Protein AF-A0A3S4GRN2-F1 (afdb_monomer)

Mean predicted aligned error: 14.55 Å

Sequence (130 aa):
MTSPIDLASLPLPDAVEVLDYETILSALKQVMVALLPDAADELQLESSAILKVLQVCAMRELLLRARVNDSVRAVMLATATGADLDGLVAMLGGSARSSSRRTSTPCRLCRRCWRPTPPCAAGRRCPWRA

Nearest PDB structures (foldseek):
  6u5b-assembly1_s  TM=7.762E-01  e=3.823E-05  Pseudomonas aeruginosa PAO1
  6u5b-assembly1_m  TM=7.093E-01  e=3.260E-04  Pseudomonas aeruginosa PAO1

pLDDT: mean 75.53, std 20.38, range [36.69, 96.25]

Solvent-accessible surface area (backbone atoms only — not comparable to full-atom values): 8339 Å² total; per-residue (Å²): 136,81,75,85,81,71,53,80,78,55,78,83,61,85,83,56,73,87,86,56,65,67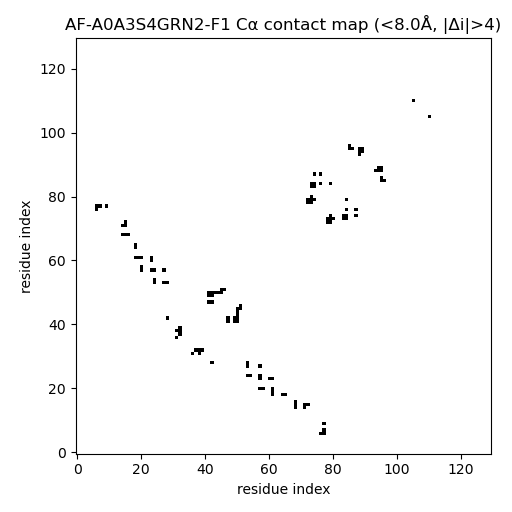,62,47,38,52,52,52,49,53,54,44,35,73,77,38,62,85,49,49,68,50,60,72,37,87,85,31,69,68,39,51,51,46,51,53,50,31,54,51,50,50,55,51,51,50,52,50,36,53,54,55,37,38,74,32,86,68,66,27,57,71,69,42,36,38,50,54,35,40,74,74,74,40,80,56,76,74,81,82,78,77,67,74,76,72,59,85,79,58,85,79,58,98,64,96,71,79,83,80,64,88,91,66,80,66,93,85,63,130

Radius of gyration: 28.36 Å; Cα contacts (8 Å, |Δi|>4): 66; chains: 1; bounding box: 85×34×62 Å

Foldseek 3Di:
DDDDDDLQPDDDDPLQDDDDLVVLLVVLLVVVCVVPVVCNVLCVDPPRPVSVVSSVVSVVVSVVSVVSNVVVLLCDCSRNDDPSNCVNCVVVVHHRDPPPPPPPPPPPVPPPDPDDDDDDDPDDDDPPDD

Secondary structure (DSSP, 8-state):
--PPP-STTSPPPTTSPPP-HHHHHHHHHHHHHHH-GGGGTGGG-TT-HHHHHHHHHHHHHHHHHHHHHHHHHHH-TTT--HHHHHHHHHHTTPPP-----------GGGGG--S-PPP--TT---TT--

Organism: NCBI:txid2491866

InterPro domains:
  IPR060184 Baseplate J-like, N-terminal domain [PF26776] (46-93)

Structure (mmCIF, N/CA/C/O backbone):
data_AF-A0A3S4GRN2-F1
#
_entry.id   AF-A0A3S4GRN2-F1
#
loop_
_atom_site.group_PDB
_atom_site.id
_atom_site.type_symbol
_atom_site.label_atom_id
_atom_site.label_alt_id
_atom_site.label_comp_id
_atom_site.label_asym_id
_atom_site.label_entity_id
_atom_site.label_seq_id
_atom_site.pdbx_PDB_ins_code
_atom_site.Cartn_x
_atom_site.Cartn_y
_atom_site.Cartn_z
_atom_site.occupancy
_atom_site.B_iso_or_equiv
_atom_site.auth_seq_id
_atom_site.auth_comp_id
_atom_site.auth_asym_id
_atom_site.auth_atom_id
_atom_site.pdbx_PDB_model_num
ATOM 1 N N . MET A 1 1 ? 12.225 14.894 -39.042 1.00 36.69 1 MET A N 1
ATOM 2 C CA . MET A 1 1 ? 13.081 15.174 -37.873 1.00 36.69 1 MET A CA 1
ATOM 3 C C . MET A 1 1 ? 12.209 15.036 -36.644 1.00 36.69 1 MET A C 1
ATOM 5 O O . MET A 1 1 ? 11.324 15.857 -36.464 1.00 36.69 1 MET A O 1
ATOM 9 N N . THR A 1 2 ? 12.359 13.956 -35.886 1.00 47.22 2 THR A N 1
ATOM 10 C CA . THR A 1 2 ? 11.572 13.721 -34.671 1.00 47.22 2 THR A CA 1
ATOM 11 C C . THR A 1 2 ? 12.401 14.210 -33.498 1.00 47.22 2 THR A C 1
ATOM 13 O O . THR A 1 2 ? 13.429 13.616 -33.176 1.00 47.22 2 THR A O 1
ATOM 16 N N . SER A 1 3 ? 12.005 15.339 -32.918 1.00 62.38 3 SER A N 1
ATOM 17 C CA . SER A 1 3 ? 12.586 15.830 -31.673 1.00 62.38 3 SER A CA 1
ATOM 18 C C . SER A 1 3 ? 12.447 14.746 -30.596 1.00 62.38 3 SER A C 1
ATOM 20 O O . SER A 1 3 ? 11.400 14.093 -30.548 1.00 62.38 3 SER A O 1
ATOM 22 N N . PRO A 1 4 ? 13.475 14.509 -29.765 1.00 74.38 4 PRO A N 1
ATOM 23 C CA . PRO A 1 4 ? 13.387 13.530 -28.691 1.00 74.38 4 PRO A CA 1
ATOM 24 C C . PRO A 1 4 ? 12.236 13.910 -27.757 1.00 74.38 4 PRO A C 1
ATOM 26 O O . PRO A 1 4 ? 12.179 15.034 -27.261 1.00 74.38 4 PRO A O 1
ATOM 29 N N . ILE A 1 5 ? 11.297 12.982 -27.573 1.00 78.00 5 ILE A N 1
ATOM 30 C CA . ILE A 1 5 ? 10.194 13.136 -26.623 1.00 78.00 5 ILE A CA 1
ATOM 31 C C . ILE A 1 5 ? 10.801 13.042 -25.224 1.00 78.00 5 ILE A C 1
ATOM 33 O O . ILE A 1 5 ? 11.435 12.039 -24.892 1.00 78.00 5 ILE A O 1
ATOM 37 N N . ASP A 1 6 ? 10.627 14.092 -24.427 1.00 78.94 6 ASP A N 1
ATOM 38 C CA . ASP A 1 6 ? 11.008 14.084 -23.021 1.00 78.94 6 ASP A CA 1
ATOM 39 C C . ASP A 1 6 ? 9.982 13.271 -22.225 1.00 78.94 6 ASP A C 1
ATOM 41 O O . ASP A 1 6 ? 8.830 13.666 -22.068 1.00 78.94 6 ASP A O 1
ATOM 45 N N . LEU A 1 7 ? 10.400 12.095 -21.762 1.00 75.81 7 LEU A N 1
ATOM 46 C CA . LEU A 1 7 ? 9.546 11.183 -21.004 1.00 75.81 7 LEU A CA 1
ATOM 47 C C . LEU A 1 7 ? 9.421 11.590 -19.530 1.00 75.81 7 LEU A C 1
ATOM 49 O O . LEU A 1 7 ? 8.517 11.111 -18.851 1.00 75.81 7 LEU A O 1
ATOM 53 N N . ALA A 1 8 ? 10.306 12.458 -19.029 1.00 73.75 8 ALA A N 1
ATOM 54 C CA . ALA A 1 8 ? 10.329 12.855 -17.622 1.00 73.75 8 ALA A CA 1
ATOM 55 C C . ALA A 1 8 ? 9.247 13.890 -17.272 1.00 73.75 8 ALA A C 1
ATOM 57 O O . ALA A 1 8 ? 8.891 14.031 -16.104 1.00 73.75 8 ALA A O 1
ATOM 58 N N . SER A 1 9 ? 8.715 14.602 -18.268 1.00 77.12 9 SER A N 1
ATOM 59 C CA . SER A 1 9 ? 7.645 15.594 -18.104 1.00 77.12 9 SER A CA 1
ATOM 60 C C . SER A 1 9 ? 6.234 15.017 -18.256 1.00 77.12 9 SER A C 1
ATOM 62 O O . SER A 1 9 ? 5.254 15.749 -18.111 1.00 77.12 9 SER A O 1
ATOM 64 N N . LEU A 1 10 ? 6.105 13.712 -18.520 1.00 79.94 10 LEU A N 1
ATOM 65 C CA . LEU A 1 10 ? 4.805 13.051 -18.584 1.00 79.94 10 LEU A CA 1
ATOM 66 C C . LEU A 1 10 ? 4.185 12.955 -17.180 1.00 79.94 10 LEU A C 1
ATOM 68 O O . LEU A 1 10 ? 4.878 12.585 -16.229 1.00 79.94 10 LEU A O 1
ATOM 72 N N . PRO A 1 11 ? 2.882 13.256 -17.030 1.00 77.00 11 PRO A N 1
ATOM 73 C CA . PRO A 1 11 ? 2.199 13.062 -15.762 1.00 77.00 11 PRO A CA 1
ATOM 74 C C . PRO A 1 11 ? 2.220 11.580 -15.378 1.00 77.00 11 PRO A C 1
ATOM 76 O O . PRO A 1 11 ? 2.119 10.693 -16.231 1.00 77.00 11 PRO A O 1
ATOM 79 N N . LEU A 1 12 ? 2.340 11.319 -14.076 1.00 74.25 12 LEU A N 1
ATOM 80 C CA . LEU A 1 12 ? 2.148 9.975 -13.544 1.00 74.25 12 LEU A CA 1
ATOM 81 C C . LEU A 1 12 ? 0.711 9.523 -13.857 1.00 74.25 12 LEU A C 1
ATOM 83 O O . LEU A 1 12 ? -0.214 10.325 -13.738 1.00 74.25 12 LEU A O 1
ATOM 87 N N . PRO A 1 13 ? 0.515 8.267 -14.270 1.00 77.44 13 PRO A N 1
ATOM 88 C CA . PRO A 1 13 ? -0.807 7.760 -14.602 1.00 77.44 13 PRO A CA 1
ATOM 89 C C . PRO A 1 13 ? -1.650 7.517 -13.353 1.00 77.44 13 PRO A C 1
ATOM 91 O O . PRO A 1 13 ? -1.124 7.177 -12.292 1.00 77.44 13 PRO A O 1
ATOM 94 N N . ASP A 1 14 ? -2.969 7.574 -13.537 1.00 81.25 14 ASP A N 1
ATOM 95 C CA . ASP A 1 14 ? -3.982 7.416 -12.482 1.00 81.25 14 ASP A CA 1
ATOM 96 C C . ASP A 1 14 ? -3.909 6.071 -11.735 1.00 81.25 14 ASP A C 1
ATOM 98 O O . ASP A 1 14 ? -4.469 5.924 -10.654 1.00 81.25 14 ASP A O 1
ATOM 102 N N . ALA A 1 15 ? -3.202 5.083 -12.295 1.00 81.12 15 ALA A N 1
ATOM 103 C CA . ALA A 1 15 ? -2.972 3.783 -11.667 1.00 81.12 15 ALA A CA 1
ATOM 104 C C . ALA A 1 15 ? -2.048 3.843 -10.434 1.00 81.12 15 ALA A C 1
ATOM 106 O O . ALA A 1 15 ? -2.006 2.885 -9.667 1.00 81.12 15 ALA A O 1
ATOM 107 N N . VAL A 1 16 ? -1.279 4.924 -10.253 1.00 82.44 16 VAL A N 1
ATOM 108 C CA . VAL A 1 16 ? -0.454 5.130 -9.056 1.00 82.44 16 VAL A CA 1
ATOM 109 C C . VAL A 1 16 ? -1.286 5.865 -8.011 1.00 82.44 16 VAL A C 1
ATOM 111 O O . VAL A 1 16 ? -1.418 7.087 -8.046 1.00 82.44 16 VAL A O 1
ATOM 114 N N . GLU A 1 17 ? -1.828 5.114 -7.058 1.00 86.12 17 GLU A N 1
ATOM 115 C CA . GLU A 1 17 ? -2.662 5.675 -5.994 1.00 86.12 17 GLU A CA 1
ATOM 116 C C . GLU A 1 17 ? -1.815 6.433 -4.959 1.00 86.12 17 GLU A C 1
ATOM 118 O O . GLU A 1 17 ? -0.681 6.046 -4.663 1.00 86.12 17 GLU A O 1
ATOM 123 N N . VAL A 1 18 ? -2.365 7.492 -4.360 1.00 85.00 18 VAL A N 1
ATOM 124 C CA . VAL A 1 18 ? -1.785 8.108 -3.156 1.00 85.00 18 VAL A CA 1
ATOM 125 C C . VAL A 1 18 ? -2.284 7.328 -1.948 1.00 85.00 18 VAL A C 1
ATOM 127 O O . VAL A 1 18 ? -3.486 7.259 -1.704 1.00 85.00 18 VAL A O 1
ATOM 130 N N . LEU A 1 19 ? -1.360 6.728 -1.200 1.00 88.44 19 LEU A N 1
ATOM 131 C CA . LEU A 1 19 ? -1.701 5.945 -0.021 1.00 88.44 19 LEU A CA 1
ATOM 132 C C . LEU A 1 19 ? -1.703 6.830 1.215 1.00 88.44 19 LEU A C 1
ATOM 134 O O . LEU A 1 19 ? -0.702 7.482 1.511 1.00 88.44 19 LEU A O 1
ATOM 138 N N . ASP A 1 20 ? -2.790 6.760 1.971 1.00 93.12 20 ASP A N 1
ATOM 139 C CA . ASP A 1 20 ? -2.872 7.318 3.310 1.00 93.12 20 ASP A CA 1
ATOM 140 C C . ASP A 1 20 ? -3.383 6.258 4.291 1.00 93.12 20 ASP A C 1
ATOM 142 O O . ASP A 1 20 ? -4.313 5.504 4.009 1.00 93.12 20 ASP A O 1
ATOM 146 N N . TYR A 1 21 ? -2.740 6.178 5.449 1.00 93.38 21 TYR A N 1
ATOM 147 C CA . TYR A 1 21 ? -3.058 5.168 6.450 1.00 93.38 21 TYR A CA 1
ATOM 148 C C . TYR A 1 21 ? -4.408 5.437 7.124 1.00 93.38 21 TYR A C 1
ATOM 150 O O . TYR A 1 21 ? -5.197 4.508 7.312 1.00 93.38 21 TYR A O 1
ATOM 158 N N . GLU A 1 22 ? -4.693 6.697 7.457 1.00 92.62 22 GLU A N 1
ATOM 159 C CA . GLU A 1 22 ? -5.902 7.070 8.196 1.00 92.62 22 GLU A CA 1
ATOM 160 C C . GLU A 1 22 ? -7.163 6.853 7.354 1.00 92.62 22 GLU A C 1
ATOM 162 O O . GLU A 1 22 ? -8.164 6.327 7.850 1.00 92.62 22 GLU A O 1
ATOM 167 N N . THR A 1 23 ? -7.105 7.156 6.054 1.00 94.44 23 THR A N 1
ATOM 168 C CA . THR A 1 23 ? -8.199 6.846 5.120 1.00 94.44 23 THR A CA 1
ATOM 169 C C . THR A 1 23 ? -8.502 5.347 5.071 1.00 94.44 23 THR A C 1
ATOM 171 O O . THR A 1 23 ? -9.663 4.963 5.227 1.00 94.44 23 THR A O 1
ATOM 174 N N . ILE A 1 24 ? -7.484 4.488 4.945 1.00 94.69 24 ILE A N 1
ATOM 175 C CA . ILE A 1 24 ? -7.651 3.024 4.915 1.00 94.69 24 ILE A CA 1
ATOM 176 C C . ILE A 1 24 ? -8.237 2.519 6.238 1.00 94.69 24 ILE A C 1
ATOM 178 O O . ILE A 1 24 ? -9.198 1.749 6.245 1.00 94.69 24 ILE A O 1
ATOM 182 N N . LEU A 1 25 ? -7.706 2.983 7.370 1.00 94.56 25 LEU A N 1
ATOM 183 C CA . LEU A 1 25 ? -8.194 2.604 8.693 1.00 94.56 25 LEU A CA 1
ATOM 184 C C . LEU A 1 25 ? -9.664 3.004 8.874 1.00 94.56 25 LEU A C 1
ATOM 186 O O . LEU A 1 25 ? -10.463 2.206 9.367 1.00 94.56 25 LEU A O 1
ATOM 190 N N . SER A 1 26 ? -10.045 4.210 8.444 1.00 93.44 26 SER A N 1
ATOM 191 C CA . SER A 1 26 ? -11.430 4.683 8.519 1.00 93.44 26 SER A CA 1
ATOM 192 C C . SER A 1 26 ? -12.387 3.828 7.679 1.00 93.44 26 SER A C 1
ATOM 194 O O . SER A 1 26 ? -13.466 3.473 8.158 1.00 93.44 26 SER A O 1
ATOM 196 N N . ALA A 1 27 ? -11.971 3.409 6.480 1.00 94.12 27 ALA A N 1
ATOM 197 C CA . ALA A 1 27 ? -12.751 2.521 5.624 1.00 94.12 27 ALA A CA 1
ATOM 198 C C . ALA A 1 27 ? -12.922 1.134 6.264 1.00 94.12 27 ALA A C 1
ATOM 200 O O . ALA A 1 27 ? -14.031 0.603 6.316 1.00 94.12 27 ALA A O 1
ATOM 201 N N . LEU A 1 28 ? -11.854 0.571 6.836 1.00 93.19 28 LEU A N 1
ATOM 202 C CA . LEU A 1 28 ? -11.914 -0.709 7.548 1.00 93.19 28 LEU A CA 1
ATOM 203 C C . LEU A 1 28 ? -12.809 -0.640 8.792 1.00 93.19 28 LEU A C 1
ATOM 205 O O . LEU A 1 28 ? -13.548 -1.585 9.064 1.00 93.19 28 LEU A O 1
ATOM 209 N N . LYS A 1 29 ? -12.806 0.483 9.521 1.00 91.94 29 LYS A N 1
ATOM 210 C CA . LYS A 1 29 ? -13.741 0.713 10.635 1.00 91.94 29 LYS A CA 1
ATOM 211 C C . LYS A 1 29 ? -15.195 0.698 10.164 1.00 91.94 29 LYS A C 1
ATOM 213 O O . LYS A 1 29 ? -16.021 0.061 10.807 1.00 91.94 29 LYS A O 1
ATOM 218 N N . GLN A 1 30 ? -15.509 1.350 9.044 1.00 92.50 30 GLN A N 1
ATOM 219 C CA . GLN A 1 30 ? -16.867 1.348 8.484 1.00 92.50 30 GLN A CA 1
ATOM 220 C C . GLN A 1 30 ? -17.317 -0.061 8.086 1.00 92.50 30 GLN A C 1
ATOM 222 O O . GLN A 1 30 ? -18.435 -0.460 8.408 1.00 92.50 30 GLN A O 1
ATOM 227 N N . VAL A 1 31 ? -16.434 -0.836 7.448 1.00 93.06 31 VAL A N 1
ATOM 228 C CA . VAL A 1 31 ? -16.698 -2.245 7.116 1.00 93.06 31 VAL A CA 1
ATOM 229 C C . VAL A 1 31 ? -16.946 -3.061 8.385 1.00 93.06 31 VAL A C 1
ATOM 231 O O . VAL A 1 31 ? -17.882 -3.854 8.431 1.00 93.06 31 VAL A O 1
ATOM 234 N N . MET A 1 32 ? -16.152 -2.842 9.434 1.00 91.31 32 MET A N 1
ATOM 235 C CA . MET A 1 32 ? -16.311 -3.556 10.699 1.00 91.31 32 MET A CA 1
ATOM 236 C C . MET A 1 32 ? -17.648 -3.238 11.378 1.00 91.31 32 MET A C 1
ATOM 238 O O . MET A 1 32 ? -18.341 -4.160 11.794 1.00 91.31 32 MET A O 1
ATOM 242 N N . VAL A 1 33 ? -18.050 -1.964 11.430 1.00 91.62 33 VAL A N 1
ATOM 243 C CA . VAL A 1 33 ? -19.350 -1.545 11.990 1.00 91.62 33 VAL A CA 1
ATOM 244 C C . VAL A 1 33 ? -20.517 -2.115 11.179 1.00 91.62 33 VAL A C 1
ATOM 246 O O . VAL A 1 33 ? -21.535 -2.491 11.753 1.00 91.62 33 VAL A O 1
ATOM 249 N N . ALA A 1 34 ? -20.374 -2.231 9.855 1.00 92.44 34 ALA A N 1
ATOM 250 C CA . ALA A 1 34 ? -21.397 -2.840 9.007 1.00 92.44 34 ALA A CA 1
ATOM 251 C C . ALA A 1 34 ? -21.569 -4.350 9.261 1.00 92.44 34 ALA A C 1
ATOM 253 O O . ALA A 1 34 ? -22.676 -4.867 9.129 1.00 92.44 34 ALA A O 1
ATOM 254 N N . LEU A 1 35 ? -20.492 -5.058 9.617 1.00 92.31 35 LEU A N 1
ATOM 255 C CA . LEU A 1 35 ? -20.525 -6.492 9.925 1.00 92.31 35 LEU A CA 1
ATOM 256 C C . LEU A 1 35 ? -20.951 -6.777 11.371 1.00 92.31 35 LEU A C 1
ATOM 258 O O . LEU A 1 35 ? -21.646 -7.757 11.628 1.00 92.31 35 LEU A O 1
ATOM 262 N N . LEU A 1 36 ? -20.506 -5.941 12.308 1.00 90.69 36 LEU A N 1
ATOM 263 C CA . LEU A 1 36 ? -20.688 -6.091 13.749 1.00 90.69 36 LEU A CA 1
ATOM 264 C C . LEU A 1 36 ? -21.079 -4.728 14.345 1.00 90.69 36 LEU A C 1
ATOM 266 O O . LEU A 1 36 ? -20.209 -4.002 14.834 1.00 90.69 36 LEU A O 1
ATOM 270 N N . PRO A 1 37 ? -22.375 -4.367 14.324 1.00 87.62 37 PRO A N 1
ATOM 271 C CA . PRO A 1 37 ? -22.835 -3.072 14.827 1.00 87.62 37 PRO A CA 1
ATOM 272 C C . PRO A 1 37 ? -22.572 -2.899 16.329 1.00 87.62 37 PRO A C 1
ATOM 274 O O . PRO A 1 37 ? -22.258 -1.796 16.770 1.00 87.62 37 PRO A O 1
ATOM 277 N N . ASP A 1 38 ? -22.600 -3.990 17.098 1.00 88.06 38 ASP A N 1
ATOM 278 C CA . ASP A 1 38 ? -22.357 -3.984 18.548 1.00 88.06 38 ASP A CA 1
ATOM 279 C C . ASP A 1 38 ? -20.901 -3.637 18.912 1.00 88.06 38 ASP A C 1
ATOM 281 O O . ASP A 1 38 ? -20.615 -3.212 20.028 1.00 88.06 38 ASP A O 1
ATOM 285 N N . ALA A 1 39 ? -19.963 -3.780 17.968 1.00 81.50 39 ALA A N 1
ATOM 286 C CA . ALA A 1 39 ? -18.550 -3.463 18.179 1.00 81.50 39 ALA A CA 1
ATOM 287 C C . ALA A 1 39 ? -18.231 -1.964 18.006 1.00 81.50 39 ALA A C 1
ATOM 289 O O . ALA A 1 39 ? -17.072 -1.566 18.145 1.00 81.50 39 ALA A O 1
ATOM 290 N N . ALA A 1 40 ? -19.226 -1.125 17.689 1.00 82.19 40 ALA A N 1
ATOM 291 C CA . ALA A 1 40 ? -19.026 0.300 17.425 1.00 82.19 40 ALA A CA 1
ATOM 292 C C . ALA A 1 40 ? -18.394 1.046 18.612 1.00 82.19 40 ALA A C 1
ATOM 294 O O . ALA A 1 40 ? -17.504 1.873 18.402 1.00 82.19 40 ALA A O 1
ATOM 295 N N . ASP A 1 41 ? -18.791 0.715 19.842 1.00 83.38 41 ASP A N 1
ATOM 296 C CA . ASP A 1 41 ? -18.264 1.347 21.056 1.00 83.38 41 ASP A CA 1
ATOM 297 C C . ASP A 1 41 ? -16.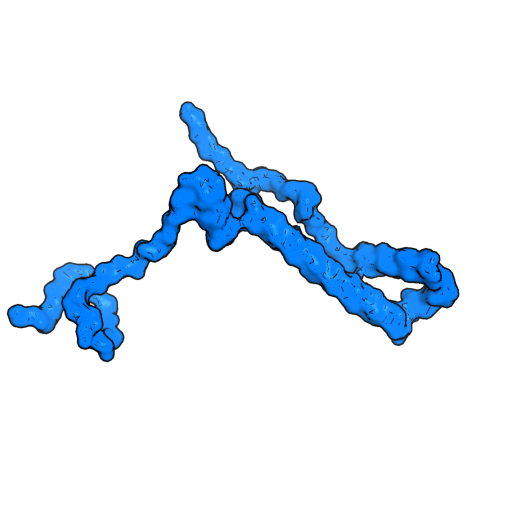826 0.889 21.359 1.00 83.38 41 ASP A C 1
ATOM 299 O O . ASP A 1 41 ? -15.959 1.699 21.697 1.00 83.38 41 ASP A O 1
ATOM 303 N N . GLU A 1 42 ? -16.514 -0.395 21.149 1.00 82.06 42 GLU A N 1
ATOM 304 C CA . GLU A 1 42 ? -15.152 -0.927 21.315 1.00 82.06 42 GLU A CA 1
ATOM 305 C C . GLU A 1 42 ? -14.170 -0.363 20.274 1.00 82.06 42 GLU A C 1
ATOM 307 O O . GLU A 1 42 ? -12.980 -0.199 20.557 1.00 82.06 42 GLU A O 1
ATOM 312 N N . LEU A 1 43 ? -14.653 -0.019 19.077 1.00 83.19 43 LEU A N 1
ATOM 313 C CA . LEU A 1 43 ? -13.859 0.602 18.012 1.00 83.19 43 LEU A CA 1
ATOM 314 C C . LEU A 1 43 ? -13.462 2.058 18.299 1.00 83.19 43 LEU A C 1
ATOM 316 O O . LEU A 1 43 ? -12.572 2.581 17.622 1.00 83.19 43 LEU A O 1
ATOM 320 N N . GLN A 1 44 ? -14.108 2.724 19.257 1.00 84.88 44 GLN A N 1
ATOM 321 C CA . GLN A 1 44 ? -13.732 4.074 19.689 1.00 84.88 44 GLN A CA 1
ATOM 322 C C . GLN A 1 44 ? -12.598 4.050 20.717 1.00 84.88 44 GLN A C 1
ATOM 324 O O . GLN A 1 44 ? -11.876 5.035 20.870 1.00 84.88 44 GLN A O 1
ATOM 329 N N . LEU A 1 45 ? -12.412 2.922 21.403 1.00 88.12 45 LEU A N 1
ATOM 330 C CA . LEU A 1 45 ? -11.399 2.771 22.435 1.00 88.12 45 LEU A CA 1
ATOM 331 C C . LEU A 1 45 ? -10.045 2.387 21.822 1.00 88.12 45 LEU A C 1
ATOM 333 O O . LEU A 1 45 ? -9.885 1.304 21.265 1.00 88.12 45 LEU A O 1
ATOM 337 N N . GLU A 1 46 ? -9.028 3.233 21.996 1.00 82.44 46 GLU A N 1
ATOM 338 C CA . GLU A 1 46 ? -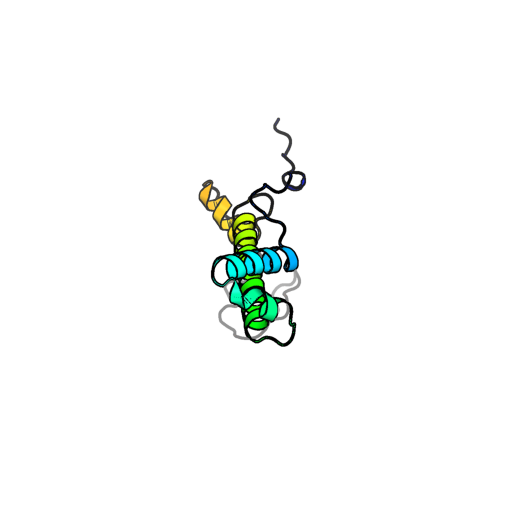7.664 2.967 21.497 1.00 82.44 46 GLU A CA 1
ATOM 339 C C . GLU A 1 46 ? -7.011 1.728 22.135 1.00 82.44 46 GLU A C 1
ATOM 341 O O . GLU A 1 46 ? -6.104 1.107 21.574 1.00 82.44 46 GLU A O 1
ATOM 346 N N . SER A 1 47 ? -7.464 1.351 23.331 1.00 86.62 47 SER A N 1
ATOM 347 C CA . SER A 1 47 ? -6.971 0.186 24.059 1.00 86.62 47 SER A CA 1
ATOM 348 C C . SER A 1 47 ? -7.591 -1.133 23.591 1.00 86.62 47 SER A C 1
ATOM 350 O O . SER A 1 47 ? -7.071 -2.188 23.968 1.00 86.62 47 SER A O 1
ATOM 352 N N . SER A 1 48 ? -8.649 -1.105 22.771 1.00 88.62 48 SER A N 1
ATOM 353 C CA . SER A 1 48 ? -9.349 -2.319 22.358 1.00 88.62 48 SER A CA 1
ATOM 354 C C . SER A 1 48 ? -8.474 -3.202 21.468 1.00 88.62 48 SER A C 1
ATOM 356 O O . SER A 1 48 ? -7.686 -2.744 20.633 1.00 88.62 48 SER A O 1
ATOM 358 N N . ALA A 1 49 ? -8.596 -4.516 21.654 1.00 88.19 49 ALA A N 1
ATOM 359 C CA . ALA A 1 49 ? -7.868 -5.481 20.837 1.00 88.19 49 ALA A CA 1
ATOM 360 C C . ALA A 1 49 ? -8.329 -5.431 19.372 1.00 88.19 49 ALA A C 1
ATOM 362 O O . ALA A 1 49 ? -7.508 -5.561 18.466 1.00 88.19 49 ALA A O 1
ATOM 363 N N . ILE A 1 50 ? -9.622 -5.180 19.142 1.00 88.44 50 ILE A N 1
ATOM 364 C CA . ILE A 1 50 ? -10.214 -5.096 17.805 1.00 88.44 50 ILE A CA 1
ATOM 365 C C . ILE A 1 50 ? -9.606 -3.933 17.014 1.00 88.44 50 ILE A C 1
ATOM 367 O O . ILE A 1 50 ? -9.182 -4.126 15.874 1.00 88.44 50 ILE A O 1
ATOM 371 N N . LEU A 1 51 ? -9.481 -2.748 17.623 1.00 91.62 51 LEU A N 1
ATOM 372 C CA . LEU A 1 51 ? -8.868 -1.595 16.964 1.00 91.62 51 LEU A CA 1
ATOM 373 C C . LEU A 1 51 ? -7.404 -1.868 16.605 1.00 91.62 51 LEU A C 1
ATOM 375 O O . LEU A 1 51 ? -6.986 -1.564 15.490 1.00 91.62 51 LEU A O 1
ATOM 379 N N . LYS A 1 52 ? -6.633 -2.505 17.492 1.00 92.06 52 LYS A N 1
ATOM 380 C CA . LYS A 1 52 ? -5.237 -2.880 17.203 1.00 92.06 52 LYS A CA 1
ATOM 381 C C . LYS A 1 52 ? -5.122 -3.877 16.051 1.00 92.06 52 LYS A C 1
ATOM 383 O O . LYS A 1 52 ? -4.219 -3.754 15.227 1.00 92.06 52 LYS A O 1
ATOM 388 N N . VAL A 1 53 ? -6.039 -4.842 15.952 1.00 92.75 53 VAL A N 1
ATOM 389 C CA . VAL A 1 53 ? -6.091 -5.762 14.804 1.00 92.75 53 VAL A CA 1
ATOM 390 C C . VAL A 1 53 ? -6.384 -4.992 13.514 1.00 92.75 53 VAL A C 1
ATOM 392 O O . VAL A 1 53 ? -5.681 -5.190 12.524 1.00 92.75 53 VAL A O 1
ATOM 395 N N . LEU A 1 54 ? -7.338 -4.055 13.531 1.00 93.19 54 LEU A N 1
ATOM 396 C CA . LEU A 1 54 ? -7.637 -3.202 12.376 1.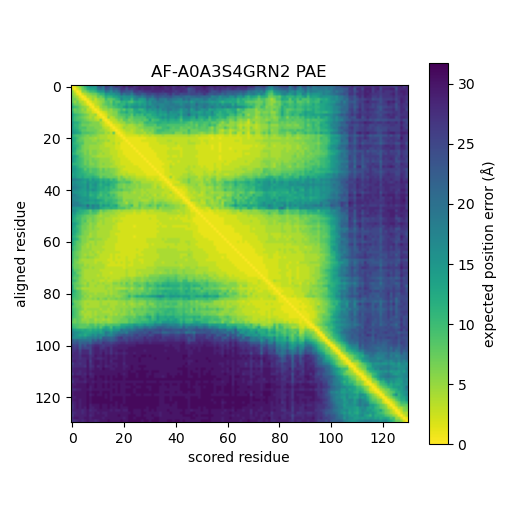00 93.19 54 LEU A CA 1
ATOM 397 C C . LEU A 1 54 ? -6.439 -2.332 11.965 1.00 93.19 54 LEU A C 1
ATOM 399 O O . LEU A 1 54 ? -6.191 -2.180 10.773 1.00 93.19 54 LEU A O 1
ATOM 403 N N . GLN A 1 55 ? -5.656 -1.820 12.919 1.00 93.50 55 GLN A N 1
ATOM 404 C CA . GLN A 1 55 ? -4.415 -1.087 12.635 1.00 93.50 55 GLN A CA 1
ATOM 405 C C . GLN A 1 55 ? -3.378 -1.969 11.923 1.00 93.50 55 GLN A C 1
ATOM 407 O O . GLN A 1 55 ? -2.766 -1.546 10.940 1.00 93.50 55 GLN A O 1
ATOM 412 N N . VAL A 1 56 ? -3.206 -3.222 12.363 1.00 95.38 56 VAL A N 1
ATOM 413 C CA . VAL A 1 56 ? -2.322 -4.189 11.689 1.00 95.38 56 VAL A CA 1
ATOM 414 C C . VAL A 1 56 ? -2.820 -4.489 10.273 1.00 95.38 56 VAL A C 1
ATOM 416 O O . VAL A 1 56 ? -2.015 -4.528 9.338 1.00 95.38 56 VAL A O 1
ATOM 419 N N . CYS A 1 57 ? -4.132 -4.662 10.091 1.00 95.06 57 CYS A N 1
ATOM 420 C CA . CYS A 1 57 ? -4.745 -4.844 8.776 1.00 95.06 57 CYS A CA 1
ATOM 421 C C . CYS A 1 57 ? -4.505 -3.632 7.864 1.00 95.06 57 CYS A C 1
ATOM 423 O O . CYS A 1 57 ? -4.019 -3.815 6.749 1.00 95.06 57 CYS A O 1
ATOM 425 N N . ALA A 1 58 ? -4.745 -2.412 8.354 1.00 95.44 58 ALA A N 1
ATOM 426 C CA . ALA A 1 58 ? -4.521 -1.172 7.613 1.00 95.44 58 ALA A CA 1
ATOM 427 C C . ALA A 1 58 ? -3.048 -1.013 7.202 1.00 95.44 58 ALA A C 1
ATOM 429 O O . ALA A 1 58 ? -2.744 -0.725 6.045 1.00 95.44 58 ALA A O 1
ATOM 430 N N . MET A 1 59 ? -2.112 -1.284 8.119 1.00 95.75 59 MET A N 1
ATOM 431 C CA . MET A 1 59 ? -0.678 -1.255 7.820 1.00 95.75 59 MET A CA 1
ATOM 432 C C . MET A 1 59 ? -0.315 -2.281 6.741 1.00 95.75 59 MET A C 1
ATOM 434 O O . MET A 1 59 ? 0.463 -1.993 5.829 1.00 95.75 59 MET A O 1
ATOM 438 N N . ARG A 1 60 ? -0.868 -3.495 6.827 1.00 96.25 60 ARG A N 1
ATOM 439 C CA . ARG A 1 60 ? -0.601 -4.544 5.842 1.00 96.25 60 ARG A CA 1
ATOM 440 C C . ARG A 1 60 ? -1.149 -4.173 4.469 1.00 96.25 60 ARG A C 1
ATOM 442 O O . ARG A 1 60 ? -0.461 -4.400 3.477 1.00 96.25 60 ARG A O 1
ATOM 449 N N . GLU A 1 61 ? -2.344 -3.605 4.419 1.00 95.12 61 GLU A N 1
ATOM 450 C CA . GLU A 1 61 ? -2.967 -3.134 3.189 1.00 95.12 61 GLU A CA 1
ATOM 451 C C . GLU A 1 61 ? -2.158 -2.009 2.539 1.00 95.12 61 GLU A C 1
ATOM 453 O O . GLU A 1 61 ? -1.879 -2.080 1.342 1.00 95.12 61 GLU A O 1
ATOM 458 N N . LEU A 1 62 ? -1.680 -1.043 3.328 1.00 94.88 62 LEU A N 1
ATOM 459 C CA . LEU A 1 62 ? -0.804 0.024 2.847 1.00 94.88 62 LEU A CA 1
ATOM 460 C C . LEU A 1 62 ? 0.446 -0.554 2.171 1.00 94.88 62 LEU A C 1
ATOM 462 O O . LEU A 1 62 ? 0.771 -0.192 1.043 1.00 94.88 62 LEU A O 1
ATOM 466 N N . LEU A 1 63 ? 1.123 -1.509 2.813 1.00 95.12 63 LEU A N 1
ATOM 467 C CA . LEU A 1 63 ? 2.314 -2.142 2.235 1.00 95.12 63 LEU A CA 1
ATOM 468 C C . LEU A 1 63 ? 2.011 -2.912 0.944 1.00 95.12 63 LEU A C 1
ATOM 470 O O . LEU A 1 63 ? 2.845 -2.947 0.039 1.00 95.12 63 LEU A O 1
ATOM 474 N N . LEU A 1 64 ? 0.845 -3.553 0.852 1.00 94.75 64 LEU A N 1
ATOM 475 C CA . LEU A 1 64 ? 0.438 -4.273 -0.353 1.00 94.75 64 LEU A CA 1
ATOM 476 C C . LEU A 1 64 ? 0.166 -3.307 -1.507 1.00 94.75 64 LEU A C 1
ATOM 478 O O . LEU A 1 64 ? 0.699 -3.510 -2.596 1.00 94.75 64 LEU A O 1
ATOM 482 N N . ARG A 1 65 ? -0.584 -2.231 -1.263 1.00 94.38 65 ARG A N 1
ATOM 483 C CA . ARG A 1 65 ? -0.852 -1.190 -2.264 1.00 94.38 65 ARG A CA 1
ATOM 484 C C . ARG A 1 65 ? 0.432 -0.470 -2.693 1.00 94.38 65 ARG A C 1
ATOM 486 O O . ARG A 1 65 ? 0.613 -0.206 -3.876 1.00 94.38 65 ARG A O 1
ATOM 493 N N . ALA A 1 66 ? 1.376 -0.250 -1.775 1.00 93.62 66 ALA A N 1
ATOM 494 C CA . ALA A 1 66 ? 2.677 0.335 -2.100 1.00 93.62 66 ALA A CA 1
ATOM 495 C C . ALA A 1 66 ? 3.470 -0.568 -3.057 1.00 93.62 66 ALA A C 1
ATOM 497 O O . ALA A 1 66 ? 3.976 -0.102 -4.073 1.00 93.62 66 ALA A O 1
ATOM 498 N N . ARG A 1 67 ? 3.486 -1.883 -2.803 1.00 94.62 67 ARG A N 1
ATOM 499 C CA . ARG A 1 67 ? 4.105 -2.859 -3.717 1.00 94.62 67 ARG A CA 1
ATOM 500 C C . ARG A 1 67 ? 3.442 -2.885 -5.093 1.00 94.62 67 ARG A C 1
ATOM 502 O O . ARG A 1 67 ? 4.135 -3.070 -6.093 1.00 94.62 67 ARG A O 1
ATOM 509 N N . VAL A 1 68 ? 2.120 -2.726 -5.158 1.00 93.81 68 VAL A N 1
ATOM 510 C CA . VAL A 1 68 ? 1.402 -2.624 -6.438 1.00 93.81 68 VAL A CA 1
ATOM 511 C C . VAL A 1 68 ? 1.838 -1.363 -7.182 1.00 93.81 68 VAL A C 1
ATOM 513 O O . VAL A 1 68 ? 2.217 -1.462 -8.345 1.00 93.81 68 VAL A O 1
ATOM 516 N N . ASN A 1 69 ? 1.900 -0.214 -6.508 1.00 92.69 69 ASN A N 1
ATOM 517 C CA . ASN A 1 69 ? 2.396 1.030 -7.098 1.00 92.69 69 ASN A CA 1
ATOM 518 C C . ASN A 1 69 ? 3.832 0.908 -7.622 1.00 92.69 69 ASN A C 1
ATOM 520 O O . ASN A 1 69 ? 4.127 1.387 -8.718 1.00 92.69 69 ASN A O 1
ATOM 524 N N . ASP A 1 70 ? 4.717 0.247 -6.879 1.00 90.69 70 ASP A N 1
ATOM 525 C CA . ASP A 1 70 ? 6.091 -0.007 -7.322 1.00 90.69 70 ASP A CA 1
ATOM 526 C C . ASP A 1 70 ? 6.116 -0.901 -8.571 1.00 90.69 70 ASP A C 1
ATOM 528 O O . ASP A 1 70 ? 6.845 -0.625 -9.523 1.00 90.69 70 ASP A O 1
ATOM 532 N N . SER A 1 71 ? 5.258 -1.925 -8.614 1.00 90.62 71 SER A N 1
ATOM 533 C CA . SER A 1 71 ? 5.121 -2.817 -9.774 1.00 90.62 71 SER A CA 1
ATOM 534 C C . SER A 1 71 ? 4.610 -2.071 -11.012 1.00 90.62 71 SER A C 1
ATOM 536 O O . SER A 1 71 ? 5.095 -2.292 -12.118 1.00 90.62 71 SER A O 1
ATOM 538 N N . VAL A 1 72 ? 3.664 -1.146 -10.836 1.00 91.12 72 VAL A N 1
ATOM 539 C CA . VAL A 1 72 ? 3.151 -0.283 -11.911 1.00 91.12 72 VAL A CA 1
ATOM 540 C C . VAL A 1 72 ? 4.261 0.632 -12.441 1.00 91.12 72 VAL A C 1
ATOM 542 O O . VAL A 1 72 ? 4.450 0.732 -13.655 1.00 91.12 72 VAL A O 1
ATOM 545 N N . ARG A 1 73 ? 5.053 1.240 -11.548 1.00 87.81 73 ARG A N 1
ATOM 546 C CA . ARG A 1 73 ? 6.206 2.081 -11.918 1.00 87.81 73 ARG A CA 1
ATOM 547 C C . ARG A 1 73 ? 7.294 1.299 -12.659 1.00 87.81 73 ARG A C 1
ATOM 549 O O . ARG A 1 73 ? 7.928 1.867 -13.547 1.00 87.81 73 ARG A O 1
ATOM 556 N N . ALA A 1 74 ? 7.493 0.022 -12.333 1.00 88.88 74 ALA A N 1
ATOM 557 C CA . ALA A 1 74 ? 8.472 -0.847 -12.988 1.00 88.88 74 ALA A CA 1
ATOM 558 C C . ALA A 1 74 ? 8.127 -1.150 -14.459 1.00 88.88 74 ALA A C 1
ATOM 560 O O . ALA A 1 74 ? 9.022 -1.361 -15.271 1.00 88.88 74 ALA A O 1
ATOM 561 N N . VAL A 1 75 ? 6.844 -1.127 -14.832 1.00 88.69 75 VAL A N 1
ATOM 562 C CA . VAL A 1 75 ? 6.390 -1.413 -16.209 1.00 88.69 75 VAL A CA 1
ATOM 563 C C . VAL A 1 75 ? 6.359 -0.151 -17.090 1.00 88.69 75 VAL A C 1
ATOM 565 O O . VAL A 1 75 ? 6.214 -0.229 -18.310 1.00 88.69 75 VAL A O 1
ATOM 568 N N . MET A 1 76 ? 6.539 1.036 -16.510 1.00 87.00 76 MET A N 1
ATOM 569 C CA . MET A 1 76 ? 6.465 2.307 -17.236 1.00 87.00 76 MET A CA 1
ATOM 570 C C . MET A 1 76 ? 7.833 2.790 -17.691 1.00 87.00 76 MET A C 1
ATOM 572 O O . MET A 1 76 ? 8.693 3.072 -16.868 1.00 87.00 76 MET A O 1
ATOM 576 N N . LEU A 1 77 ? 8.007 3.019 -18.996 1.00 86.81 77 LEU A N 1
ATOM 577 C CA . LEU A 1 77 ? 9.272 3.509 -19.569 1.00 86.81 77 LEU A CA 1
ATOM 578 C C . LEU A 1 77 ? 9.787 4.813 -18.932 1.00 86.81 77 LEU A C 1
ATOM 580 O O . LEU A 1 77 ? 10.994 5.029 -18.899 1.00 86.81 77 LEU A O 1
ATOM 584 N N . ALA A 1 78 ? 8.893 5.673 -18.434 1.00 86.25 78 ALA A N 1
ATOM 585 C CA . ALA A 1 78 ? 9.263 6.935 -17.794 1.00 86.25 78 ALA A CA 1
ATOM 586 C C . ALA A 1 78 ? 9.885 6.759 -16.393 1.00 86.25 78 ALA A C 1
ATOM 588 O O . ALA A 1 78 ? 10.672 7.600 -15.967 1.00 86.25 78 ALA A O 1
ATOM 589 N N . THR A 1 79 ? 9.542 5.685 -15.671 1.00 84.69 79 THR A N 1
ATOM 590 C CA . THR A 1 79 ? 9.936 5.472 -14.263 1.00 84.69 79 THR A CA 1
ATOM 591 C C . THR A 1 79 ? 10.694 4.169 -14.015 1.00 84.69 79 THR A C 1
ATOM 593 O O . THR A 1 79 ? 11.289 4.012 -12.950 1.00 84.69 79 THR A O 1
ATOM 596 N N . ALA A 1 80 ? 10.682 3.237 -14.967 1.00 87.00 80 ALA A N 1
ATOM 597 C CA . ALA A 1 80 ? 11.365 1.957 -14.878 1.00 87.00 80 ALA A CA 1
ATOM 598 C C . ALA A 1 80 ? 12.882 2.158 -14.824 1.00 87.00 80 ALA A C 1
ATOM 600 O O . ALA A 1 80 ? 13.454 2.976 -15.548 1.00 87.00 80 ALA A O 1
ATOM 601 N N . THR A 1 81 ? 13.555 1.382 -13.979 1.00 86.62 81 THR A N 1
ATOM 602 C CA . THR A 1 81 ? 15.009 1.466 -13.805 1.00 86.62 81 THR A CA 1
ATOM 603 C C . THR A 1 81 ? 15.636 0.077 -13.762 1.00 86.62 81 THR A C 1
ATOM 605 O O . THR A 1 81 ? 14.969 -0.920 -13.497 1.00 86.62 81 THR A O 1
ATOM 608 N N . GLY A 1 82 ? 16.938 -0.003 -14.049 1.00 88.25 82 GLY A N 1
ATOM 609 C CA . GLY A 1 82 ? 17.699 -1.249 -13.940 1.00 88.25 82 GLY A CA 1
ATOM 610 C C . GLY A 1 82 ? 17.143 -2.387 -14.803 1.00 88.25 82 GLY A C 1
ATOM 611 O O . GLY A 1 82 ? 16.908 -2.209 -15.997 1.00 88.25 82 GLY A O 1
ATOM 612 N N . ALA A 1 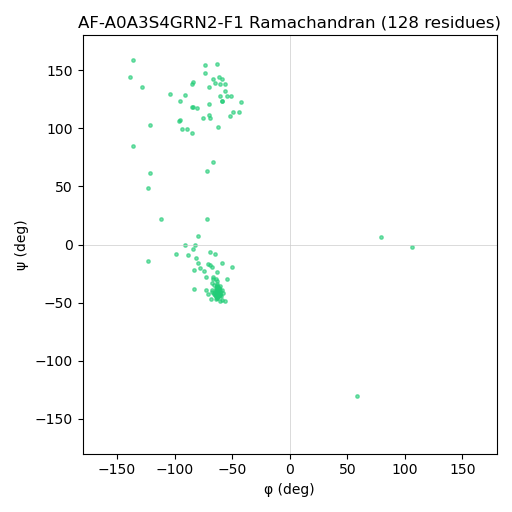83 ? 16.953 -3.555 -14.183 1.00 88.19 83 ALA A N 1
ATOM 613 C CA . ALA A 1 83 ? 16.518 -4.774 -14.865 1.00 88.19 83 ALA A CA 1
ATOM 614 C C . ALA A 1 83 ? 15.104 -4.664 -15.459 1.00 88.19 83 ALA A C 1
ATOM 616 O O . ALA A 1 83 ? 14.837 -5.276 -16.492 1.00 88.19 83 ALA A O 1
ATOM 617 N N . ASP A 1 84 ? 14.227 -3.862 -14.851 1.00 89.00 84 ASP A N 1
ATOM 618 C CA . ASP A 1 84 ? 12.865 -3.662 -15.352 1.00 89.00 84 ASP A CA 1
ATOM 619 C C . ASP A 1 84 ? 12.890 -2.916 -16.693 1.00 89.00 84 ASP A C 1
ATOM 621 O O . ASP A 1 84 ? 12.216 -3.305 -17.647 1.00 89.00 84 ASP A O 1
ATOM 625 N N . LEU A 1 85 ? 13.764 -1.908 -16.818 1.00 88.69 85 LEU A N 1
ATOM 626 C CA . LEU A 1 85 ? 13.976 -1.191 -18.076 1.00 88.69 85 LEU A CA 1
ATOM 627 C C . LEU A 1 85 ? 14.597 -2.098 -19.147 1.00 88.69 85 LEU A C 1
ATOM 629 O O . LEU A 1 85 ? 14.163 -2.073 -20.298 1.00 88.69 85 LEU A O 1
ATOM 633 N N . ASP A 1 86 ? 15.580 -2.923 -18.776 1.00 88.38 86 ASP A N 1
ATOM 634 C CA . ASP A 1 86 ? 16.180 -3.900 -19.692 1.00 88.38 86 ASP A CA 1
ATOM 635 C C . ASP A 1 86 ? 15.131 -4.905 -20.207 1.00 88.38 86 ASP A C 1
ATOM 637 O O . ASP A 1 86 ? 15.118 -5.234 -21.397 1.00 88.38 86 ASP A O 1
ATOM 641 N N . GLY A 1 87 ? 14.212 -5.341 -19.338 1.00 87.06 87 GLY A N 1
ATOM 642 C CA . GLY A 1 87 ? 13.071 -6.187 -19.693 1.00 87.06 87 GLY A CA 1
ATOM 643 C C . GLY A 1 87 ? 12.096 -5.508 -20.659 1.00 87.06 87 GLY A C 1
ATOM 644 O O . GLY A 1 87 ? 11.712 -6.106 -21.666 1.00 87.06 87 GLY A O 1
ATOM 645 N N . LEU A 1 88 ? 11.743 -4.242 -20.416 1.00 90.06 88 LEU A N 1
ATOM 646 C CA . LEU A 1 88 ? 10.870 -3.464 -21.306 1.00 90.06 88 LEU A CA 1
ATOM 647 C C . LEU A 1 88 ? 11.502 -3.230 -22.684 1.00 90.06 88 LEU A C 1
ATOM 649 O O . LEU A 1 88 ? 10.828 -3.336 -23.708 1.00 90.06 88 LEU A O 1
ATOM 653 N N . VAL A 1 89 ? 12.806 -2.952 -22.730 1.00 89.06 89 VAL A N 1
ATOM 654 C CA . VAL A 1 89 ? 13.547 -2.799 -23.989 1.00 89.06 89 VAL A CA 1
ATOM 655 C C . VAL A 1 89 ? 13.559 -4.113 -24.774 1.00 89.06 89 VAL A C 1
ATOM 657 O O . VAL A 1 89 ? 13.306 -4.095 -25.980 1.00 89.06 89 VAL A O 1
ATOM 660 N N . ALA A 1 90 ? 13.779 -5.245 -24.095 1.00 89.19 90 ALA A N 1
ATOM 661 C CA . ALA A 1 90 ? 13.713 -6.574 -24.702 1.00 89.19 90 ALA A CA 1
ATOM 662 C C . ALA A 1 90 ? 12.324 -6.887 -25.276 1.00 89.19 90 ALA A C 1
ATOM 664 O O . ALA A 1 90 ? 12.224 -7.406 -26.389 1.00 89.19 90 ALA A O 1
ATOM 665 N N . MET A 1 91 ? 11.255 -6.517 -24.565 1.00 87.81 91 MET A N 1
ATOM 666 C CA . MET A 1 91 ? 9.874 -6.684 -25.030 1.00 87.81 91 MET A CA 1
ATOM 667 C C . MET A 1 91 ? 9.598 -5.919 -26.335 1.00 87.81 91 MET A C 1
ATOM 669 O O . MET A 1 91 ? 8.886 -6.420 -27.202 1.00 87.81 91 MET A O 1
ATOM 673 N N . LEU A 1 92 ? 10.195 -4.737 -26.511 1.00 88.00 92 LEU A N 1
ATOM 674 C CA . LEU A 1 92 ? 10.076 -3.921 -27.728 1.00 88.00 92 LEU A CA 1
ATOM 675 C C . LEU A 1 92 ? 10.994 -4.390 -28.877 1.00 88.00 92 LEU A C 1
ATOM 677 O O . LEU A 1 92 ? 11.101 -3.713 -29.899 1.00 88.00 92 LEU A O 1
ATOM 681 N N . GLY A 1 93 ? 11.673 -5.533 -28.726 1.00 83.75 93 GLY A N 1
ATOM 682 C CA . GLY A 1 93 ? 12.600 -6.083 -29.720 1.00 83.75 93 GLY A CA 1
ATOM 683 C C . GLY A 1 93 ? 13.986 -5.428 -29.716 1.00 83.75 93 GLY A C 1
ATOM 684 O O . GLY A 1 93 ? 14.815 -5.730 -30.576 1.00 83.75 93 GLY A O 1
ATOM 685 N N . GLY A 1 94 ? 14.262 -4.542 -28.757 1.00 80.44 94 GLY A N 1
ATOM 686 C CA . GLY A 1 94 ? 15.582 -3.964 -28.542 1.00 80.44 94 GLY A CA 1
ATOM 687 C C . GLY A 1 94 ? 16.454 -4.888 -27.697 1.00 80.44 94 GLY A C 1
ATOM 688 O O . GLY A 1 94 ? 16.009 -5.465 -26.715 1.00 80.44 94 GLY A O 1
ATOM 689 N N . SER A 1 95 ? 17.736 -5.029 -28.023 1.00 72.06 95 SER A N 1
ATOM 690 C CA . SER A 1 95 ? 18.661 -5.723 -27.123 1.00 72.06 95 SER A CA 1
ATOM 691 C C . SER A 1 95 ? 19.111 -4.771 -26.013 1.00 72.06 95 SER A C 1
ATOM 693 O O . SER A 1 95 ? 19.780 -3.771 -26.303 1.00 72.06 95 SER A O 1
ATOM 695 N N . ALA A 1 96 ? 18.798 -5.092 -24.756 1.00 64.94 96 ALA A N 1
ATOM 696 C CA . ALA A 1 96 ? 19.378 -4.411 -23.605 1.00 64.94 96 ALA A CA 1
ATOM 697 C C . ALA A 1 96 ? 20.912 -4.462 -23.689 1.00 64.94 96 ALA A C 1
ATOM 699 O O . ALA A 1 96 ? 21.523 -5.516 -23.899 1.00 64.94 96 ALA A O 1
ATOM 700 N N . ARG A 1 97 ? 21.564 -3.304 -23.578 1.00 56.41 97 ARG A N 1
ATOM 701 C CA . ARG A 1 97 ? 23.023 -3.230 -23.650 1.00 56.41 97 ARG A CA 1
ATOM 702 C C . ARG A 1 97 ? 23.567 -3.521 -22.260 1.00 56.41 97 ARG A C 1
ATOM 704 O O . ARG A 1 97 ? 23.679 -2.605 -21.453 1.00 56.41 97 ARG A O 1
ATOM 711 N N . SER A 1 98 ? 23.947 -4.776 -22.003 1.00 49.28 98 SER A N 1
ATOM 712 C CA . SER A 1 98 ? 24.614 -5.159 -20.756 1.00 49.28 98 SER A CA 1
ATOM 713 C C . SER A 1 98 ? 25.772 -4.195 -20.491 1.00 49.28 98 SER A C 1
ATOM 715 O O . SER A 1 98 ? 26.751 -4.151 -21.246 1.00 49.28 98 SER A O 1
ATOM 717 N N . SER A 1 99 ? 25.678 -3.408 -19.424 1.00 48.00 99 SER A N 1
ATOM 718 C CA . SER A 1 99 ? 26.683 -2.410 -19.043 1.00 48.00 99 SER A CA 1
ATOM 719 C C . SER A 1 99 ? 27.975 -3.042 -18.497 1.00 48.00 99 SER A C 1
ATOM 721 O O . SER A 1 99 ? 28.796 -2.375 -17.867 1.00 48.00 99 SER A O 1
ATOM 723 N N . SER A 1 100 ? 28.249 -4.308 -18.831 1.00 45.88 100 SER A N 1
ATOM 724 C CA . SER A 1 100 ? 29.567 -4.931 -18.734 1.00 45.88 100 SER A CA 1
ATOM 725 C C . SER A 1 100 ? 30.505 -4.386 -19.825 1.00 45.88 100 SER A C 1
ATOM 727 O O . SER A 1 100 ? 30.983 -5.104 -20.702 1.00 45.88 100 SER A O 1
ATOM 729 N N . ARG A 1 101 ? 30.792 -3.083 -19.771 1.00 41.56 101 ARG A N 1
ATOM 730 C CA . ARG A 1 101 ? 31.958 -2.464 -20.419 1.00 41.56 101 ARG A CA 1
ATOM 731 C C . ARG A 1 101 ? 32.810 -1.720 -19.388 1.00 41.56 101 ARG A C 1
ATOM 733 O O . ARG A 1 101 ? 33.249 -0.597 -19.586 1.00 41.56 101 ARG A O 1
ATOM 740 N N . ARG A 1 102 ? 33.093 -2.411 -18.282 1.00 46.03 102 ARG A N 1
ATOM 741 C CA . ARG A 1 102 ? 34.342 -2.266 -17.521 1.00 46.03 102 ARG A CA 1
ATOM 742 C C . ARG A 1 102 ? 35.049 -3.613 -17.466 1.00 46.03 102 ARG A C 1
ATOM 744 O O . ARG A 1 102 ? 35.283 -4.173 -16.407 1.00 46.03 102 ARG A O 1
ATOM 751 N N . THR A 1 103 ? 35.411 -4.138 -18.628 1.00 45.47 103 THR A N 1
ATOM 752 C CA . THR A 1 103 ? 36.640 -4.919 -18.701 1.00 45.47 103 THR A CA 1
ATOM 753 C C . THR A 1 103 ? 37.721 -3.939 -19.114 1.00 45.47 103 THR A C 1
ATOM 755 O O . THR A 1 103 ? 37.884 -3.647 -20.298 1.00 45.47 103 THR A O 1
ATOM 758 N N . SER A 1 104 ? 38.492 -3.454 -18.137 1.00 47.06 104 SER A N 1
ATOM 759 C CA . SER A 1 104 ? 39.933 -3.449 -18.355 1.00 47.06 104 SER A CA 1
ATOM 760 C C . SER A 1 104 ? 40.238 -4.814 -18.953 1.00 47.06 104 SER A C 1
ATOM 762 O O . SER A 1 104 ? 39.922 -5.837 -18.350 1.00 47.06 104 SER A O 1
ATOM 764 N N . THR A 1 105 ? 40.671 -4.855 -20.205 1.00 42.97 105 THR A N 1
ATOM 765 C CA . THR A 1 105 ? 41.031 -6.106 -20.859 1.00 42.97 105 THR A CA 1
ATOM 766 C C . THR A 1 105 ? 42.019 -6.800 -19.923 1.00 42.97 105 THR A C 1
ATOM 768 O O . THR A 1 105 ? 43.130 -6.284 -19.770 1.00 42.97 105 THR A O 1
ATOM 771 N N . PRO A 1 106 ? 41.689 -7.921 -19.250 1.00 45.06 10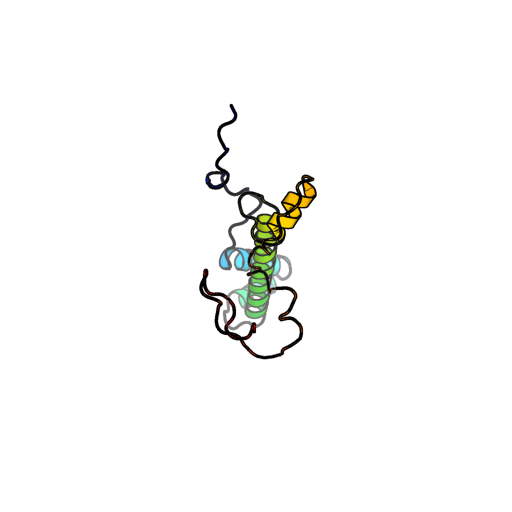6 PRO A N 1
ATOM 772 C CA . PRO A 1 106 ? 42.744 -8.677 -18.626 1.00 45.06 106 PRO A CA 1
ATOM 773 C C . PRO A 1 106 ? 43.478 -9.259 -19.821 1.00 45.06 106 PRO A C 1
ATOM 775 O O . PRO A 1 106 ? 42.920 -10.053 -20.586 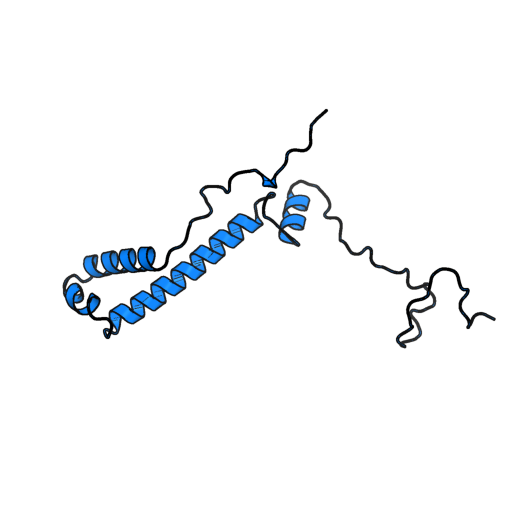1.00 45.06 106 PRO A O 1
ATOM 778 N N . CYS A 1 107 ? 44.701 -8.782 -20.039 1.00 40.50 107 CYS A N 1
ATOM 779 C CA . CYS A 1 107 ? 45.622 -9.371 -20.992 1.00 40.50 107 CYS A CA 1
ATOM 780 C C . CYS A 1 107 ? 45.516 -10.896 -20.825 1.00 40.50 107 CYS A C 1
ATOM 782 O O . CYS A 1 107 ? 45.651 -11.386 -19.701 1.00 40.50 107 CYS A O 1
ATOM 784 N N . ARG A 1 108 ? 45.183 -11.640 -21.894 1.00 45.97 108 ARG A N 1
ATOM 785 C CA . ARG A 1 108 ? 44.839 -13.083 -21.833 1.00 45.97 108 ARG A CA 1
ATOM 786 C C . ARG A 1 108 ? 45.868 -13.936 -21.066 1.00 45.97 108 ARG A C 1
ATOM 788 O O . ARG A 1 108 ? 45.525 -15.016 -20.605 1.00 45.97 108 ARG A O 1
ATOM 795 N N . LEU A 1 109 ? 47.089 -13.430 -20.888 1.00 48.31 109 LEU A N 1
ATOM 796 C CA . LEU A 1 109 ? 48.186 -14.030 -20.126 1.00 48.31 109 LEU A CA 1
ATOM 797 C C . LEU A 1 109 ? 48.049 -13.964 -18.589 1.00 48.31 109 LEU A C 1
ATOM 799 O O . LEU A 1 109 ? 48.639 -14.795 -17.908 1.00 48.31 109 LEU A O 1
ATOM 803 N N . CYS A 1 110 ? 47.270 -13.044 -18.012 1.00 45.97 110 CYS A N 1
ATO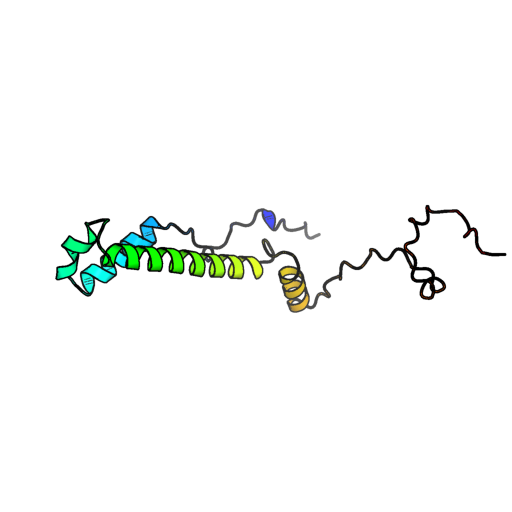M 804 C CA . CYS A 1 110 ? 47.198 -12.873 -16.550 1.00 45.97 110 CYS A CA 1
ATOM 805 C C . CYS A 1 110 ? 46.218 -13.817 -15.834 1.00 45.97 110 CYS A C 1
ATOM 807 O O . CYS A 1 110 ? 46.188 -13.828 -14.607 1.00 45.97 110 CYS A O 1
ATOM 809 N N . ARG A 1 111 ? 45.453 -14.658 -16.548 1.00 42.94 111 ARG A N 1
ATOM 810 C CA . ARG A 1 111 ? 44.509 -15.608 -15.917 1.00 42.94 111 ARG A CA 1
ATOM 811 C C . ARG A 1 111 ? 45.178 -16.688 -15.055 1.00 42.94 111 ARG A C 1
ATOM 813 O O . ARG A 1 111 ? 44.470 -17.425 -14.379 1.00 42.94 111 ARG A O 1
ATOM 820 N N . ARG A 1 112 ? 46.512 -16.799 -15.067 1.00 41.91 112 ARG A N 1
ATOM 821 C CA . ARG A 1 112 ? 47.243 -17.875 -14.380 1.00 41.91 112 ARG A CA 1
ATOM 822 C C . ARG A 1 112 ? 47.831 -17.503 -13.017 1.00 41.91 112 ARG A C 1
ATOM 824 O O . ARG A 1 112 ? 48.282 -18.397 -12.314 1.00 41.91 112 ARG A O 1
ATOM 831 N N . CYS A 1 113 ? 47.799 -16.232 -12.618 1.00 39.31 113 CYS A N 1
ATOM 832 C CA . CYS A 1 113 ? 48.382 -15.800 -11.348 1.00 39.31 113 CYS A CA 1
ATOM 833 C C . CYS A 1 113 ? 47.319 -15.144 -10.464 1.00 39.31 113 CYS A C 1
ATOM 835 O O . CYS A 1 113 ? 46.945 -13.992 -10.660 1.00 39.31 113 CYS A O 1
ATOM 837 N N . TRP A 1 114 ? 46.852 -15.903 -9.474 1.00 39.25 114 TRP A N 1
ATOM 838 C CA . TRP A 1 114 ? 46.009 -15.467 -8.358 1.00 39.25 114 TRP A CA 1
ATOM 839 C C . TRP A 1 114 ? 46.780 -14.499 -7.431 1.00 39.25 114 TRP A C 1
ATOM 841 O O . TRP A 1 114 ? 47.173 -14.850 -6.322 1.00 39.25 114 TRP A O 1
ATOM 851 N N . ARG A 1 115 ? 47.060 -13.270 -7.877 1.00 37.38 115 ARG A N 1
ATOM 852 C CA . ARG A 1 115 ? 47.488 -12.174 -6.989 1.00 37.38 115 ARG A CA 1
ATOM 853 C C . ARG A 1 115 ? 46.815 -10.860 -7.394 1.00 37.38 115 ARG A C 1
ATOM 855 O O . ARG A 1 115 ? 46.641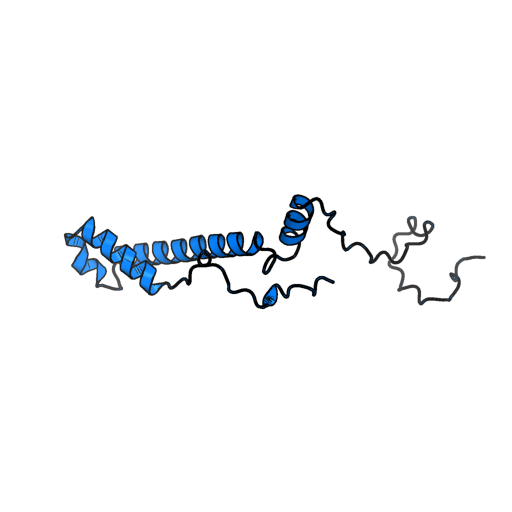 -10.622 -8.589 1.00 37.38 115 ARG A O 1
ATOM 862 N N . PRO A 1 116 ? 46.456 -9.998 -6.426 1.00 40.50 116 PRO A N 1
ATOM 863 C CA . PRO A 1 116 ? 45.869 -8.699 -6.718 1.00 40.50 116 PRO A CA 1
ATOM 864 C C . PRO A 1 116 ? 46.941 -7.800 -7.347 1.00 40.50 116 PRO A C 1
ATOM 866 O O . PRO A 1 116 ? 47.902 -7.405 -6.691 1.00 40.50 116 PRO A O 1
ATOM 869 N N . THR A 1 117 ? 46.820 -7.515 -8.643 1.00 49.06 117 THR A N 1
ATOM 870 C CA . THR A 1 117 ? 47.702 -6.566 -9.336 1.00 49.06 117 THR A CA 1
ATOM 871 C C . THR A 1 117 ? 47.189 -5.136 -9.156 1.00 49.06 117 THR A C 1
ATOM 873 O O . THR A 1 117 ? 45.984 -4.923 -9.317 1.00 49.06 117 THR A O 1
ATOM 876 N N . PRO A 1 118 ? 48.059 -4.139 -8.905 1.00 46.91 118 PRO A N 1
ATOM 877 C CA . PRO A 1 118 ? 47.660 -2.738 -8.979 1.00 46.91 118 PRO A CA 1
ATOM 878 C C . PRO A 1 118 ? 47.234 -2.382 -10.416 1.00 46.91 118 PRO A C 1
ATOM 880 O O . PRO A 1 118 ? 47.661 -3.047 -11.370 1.00 46.91 118 PRO A O 1
ATOM 883 N N . PRO A 1 119 ? 46.385 -1.353 -10.598 1.00 44.88 119 PRO A N 1
ATOM 884 C CA . PRO A 1 119 ? 45.897 -0.970 -11.914 1.00 44.88 119 PRO A CA 1
ATOM 885 C C . PRO A 1 119 ? 47.077 -0.611 -12.818 1.00 44.88 119 PRO A C 1
ATOM 887 O O . PRO A 1 119 ? 47.900 0.244 -12.495 1.00 44.88 119 PRO A O 1
ATOM 890 N N . CYS A 1 120 ? 47.165 -1.289 -13.961 1.00 44.09 120 CYS A N 1
ATOM 891 C CA . CYS A 1 120 ? 48.132 -0.965 -14.998 1.00 44.09 120 CYS A CA 1
ATOM 892 C C . CYS A 1 120 ? 47.836 0.451 -15.508 1.00 44.09 120 CYS A C 1
ATOM 894 O O . CYS A 1 120 ? 46.900 0.648 -16.282 1.00 44.09 120 CYS A O 1
ATOM 896 N N . ALA A 1 121 ? 48.609 1.440 -15.057 1.00 38.59 121 ALA A N 1
ATOM 897 C CA . ALA A 1 121 ? 48.563 2.781 -15.617 1.00 38.59 121 ALA A CA 1
ATOM 898 C C . ALA A 1 121 ? 48.932 2.705 -17.106 1.00 38.59 121 ALA A C 1
ATOM 900 O O . ALA A 1 121 ? 49.941 2.098 -17.481 1.00 38.59 121 ALA A O 1
ATOM 901 N N . ALA A 1 122 ? 48.070 3.279 -17.944 1.00 41.12 122 ALA A N 1
ATOM 902 C CA . ALA A 1 122 ? 48.177 3.235 -19.393 1.00 41.12 122 ALA A CA 1
ATOM 903 C C . ALA A 1 122 ? 49.579 3.660 -19.868 1.00 41.12 122 ALA A C 1
ATOM 905 O O . ALA A 1 122 ? 50.079 4.718 -19.493 1.00 41.12 122 ALA A O 1
ATOM 906 N N . GLY A 1 123 ? 50.209 2.825 -20.700 1.00 48.09 123 GLY A N 1
ATOM 907 C CA . GLY A 1 123 ? 51.404 3.200 -21.463 1.00 48.09 123 GLY A CA 1
ATOM 908 C C . GLY A 1 123 ? 52.751 2.625 -21.009 1.00 48.09 123 GLY A C 1
ATOM 909 O O . GLY A 1 123 ? 53.738 2.861 -21.699 1.00 48.09 123 GLY A O 1
ATOM 910 N N . ARG A 1 124 ? 52.846 1.834 -19.930 1.00 43.31 124 ARG A N 1
ATOM 911 C CA . ARG A 1 124 ? 54.107 1.137 -19.579 1.00 43.31 124 ARG A CA 1
ATOM 912 C C . ARG A 1 124 ? 54.038 -0.352 -19.927 1.00 43.31 124 ARG A C 1
ATOM 914 O O . ARG A 1 124 ? 53.083 -1.036 -19.566 1.00 43.31 124 ARG A O 1
ATOM 921 N N . ARG A 1 125 ? 55.053 -0.857 -20.642 1.00 46.16 125 ARG A N 1
ATOM 922 C CA . ARG A 1 125 ? 55.239 -2.300 -20.889 1.00 46.16 125 ARG A CA 1
ATOM 923 C C . ARG A 1 125 ? 55.371 -3.028 -19.546 1.00 46.16 125 ARG A C 1
ATOM 925 O O . ARG A 1 125 ? 55.958 -2.492 -18.611 1.00 46.16 125 ARG A O 1
ATOM 932 N N . CYS A 1 126 ? 54.803 -4.232 -19.447 1.00 46.22 126 CYS A N 1
ATOM 933 C CA . CYS A 1 126 ? 54.850 -5.032 -18.225 1.00 46.22 126 CYS A CA 1
ATOM 934 C C . CYS A 1 126 ? 56.305 -5.262 -17.772 1.00 46.22 126 CYS A C 1
ATOM 936 O O . CYS A 1 126 ? 57.103 -5.717 -18.590 1.00 46.22 126 CYS A O 1
ATOM 938 N N . PRO A 1 127 ? 56.632 -5.046 -16.485 1.00 42.72 127 PRO A N 1
ATOM 939 C CA . PRO A 1 127 ? 57.998 -5.186 -15.973 1.00 42.72 127 PRO A CA 1
ATOM 940 C C . PRO A 1 127 ? 58.507 -6.638 -15.927 1.00 42.72 127 PRO A C 1
ATOM 942 O O . PRO A 1 127 ? 59.676 -6.859 -15.649 1.00 42.72 127 PRO A O 1
ATOM 945 N N . TRP A 1 128 ? 57.653 -7.626 -16.220 1.00 47.19 128 TRP A N 1
ATOM 946 C CA . TRP A 1 128 ? 57.987 -9.058 -16.210 1.00 47.19 128 TRP A CA 1
ATOM 947 C C . TRP A 1 128 ? 57.975 -9.702 -17.605 1.00 47.19 128 TRP A C 1
ATOM 949 O O . TRP A 1 128 ? 57.800 -10.911 -17.735 1.00 47.19 128 TRP A O 1
ATOM 959 N N . ARG A 1 129 ? 58.127 -8.898 -18.663 1.00 38.59 129 ARG A N 1
ATOM 960 C CA . ARG A 1 129 ? 58.585 -9.395 -19.966 1.00 38.59 129 ARG A CA 1
ATOM 961 C C . ARG A 1 129 ? 60.092 -9.160 -20.048 1.00 38.59 129 ARG A C 1
ATOM 963 O O . ARG A 1 129 ? 60.498 -8.010 -20.196 1.00 38.59 129 ARG A O 1
ATOM 970 N N . ALA A 1 130 ? 60.873 -10.231 -19.931 1.00 39.56 130 ALA A N 1
ATOM 971 C CA . ALA A 1 130 ? 62.094 -10.337 -20.727 1.00 39.56 130 ALA A CA 1
ATOM 972 C C . ALA A 1 130 ? 61.696 -10.476 -22.206 1.00 39.56 130 ALA A C 1
ATOM 974 O O . ALA A 1 130 ? 60.604 -11.048 -22.463 1.00 39.56 130 ALA A O 1
#